Protein AF-A0A845GGS9-F1 (afdb_monomer_lite)

pLDDT: mean 72.27, std 14.3, range [38.59, 92.44]

Structure (mmCIF, N/CA/C/O backbone):
data_AF-A0A845GGS9-F1
#
_entry.id   AF-A0A845GGS9-F1
#
loop_
_atom_site.group_PDB
_atom_site.id
_atom_site.type_symbol
_atom_site.label_atom_id
_atom_site.label_alt_id
_atom_site.label_comp_id
_atom_site.label_asym_id
_atom_site.label_entity_id
_atom_site.label_seq_id
_atom_site.pdbx_PDB_ins_code
_atom_site.Cartn_x
_atom_site.Cartn_y
_atom_site.Cartn_z
_atom_site.occupancy
_atom_site.B_iso_or_equiv
_atom_site.auth_seq_id
_atom_site.auth_comp_id
_atom_site.auth_asym_id
_atom_site.auth_atom_id
_atom_site.pdbx_PDB_model_num
ATOM 1 N N . MET A 1 1 ? 10.760 19.715 -27.955 1.00 38.59 1 MET A N 1
ATOM 2 C CA . MET A 1 1 ? 10.304 18.318 -27.816 1.00 38.59 1 MET A CA 1
ATOM 3 C C . MET A 1 1 ? 10.612 17.946 -26.385 1.00 38.59 1 MET A C 1
ATOM 5 O O . MET A 1 1 ? 11.763 17.669 -26.078 1.00 38.59 1 MET A O 1
ATOM 9 N N . ASP A 1 2 ? 9.635 18.147 -25.508 1.00 42.06 2 ASP A N 1
ATOM 10 C CA . ASP A 1 2 ? 9.801 17.950 -24.070 1.00 42.06 2 ASP A CA 1
ATOM 11 C C . ASP A 1 2 ? 9.946 16.450 -23.818 1.00 42.06 2 ASP A C 1
ATOM 13 O O . ASP A 1 2 ? 9.104 15.661 -24.258 1.00 42.06 2 ASP A O 1
ATOM 17 N N . ALA A 1 3 ? 11.072 16.049 -23.231 1.00 43.12 3 ALA A N 1
ATOM 18 C CA . ALA A 1 3 ? 11.333 14.663 -22.901 1.00 43.12 3 ALA A CA 1
ATOM 19 C C . ALA A 1 3 ? 10.303 14.252 -21.851 1.00 43.12 3 ALA A C 1
ATOM 21 O O . ALA A 1 3 ? 10.441 14.592 -20.679 1.00 43.12 3 ALA A O 1
ATOM 22 N N . ALA A 1 4 ? 9.260 13.545 -22.291 1.00 51.38 4 ALA A N 1
ATOM 23 C CA . ALA A 1 4 ? 8.366 12.825 -21.408 1.00 51.38 4 ALA A CA 1
ATOM 24 C C . ALA A 1 4 ? 9.247 12.056 -20.421 1.00 51.38 4 ALA A C 1
ATOM 26 O O . ALA A 1 4 ? 9.958 11.127 -20.815 1.00 51.38 4 ALA A O 1
ATOM 27 N N . HIS A 1 5 ? 9.259 12.500 -19.164 1.00 45.62 5 HIS A N 1
ATOM 28 C CA . HIS A 1 5 ? 9.855 11.772 -18.061 1.00 45.62 5 HIS A CA 1
ATOM 29 C C . HIS A 1 5 ? 9.074 10.461 -17.953 1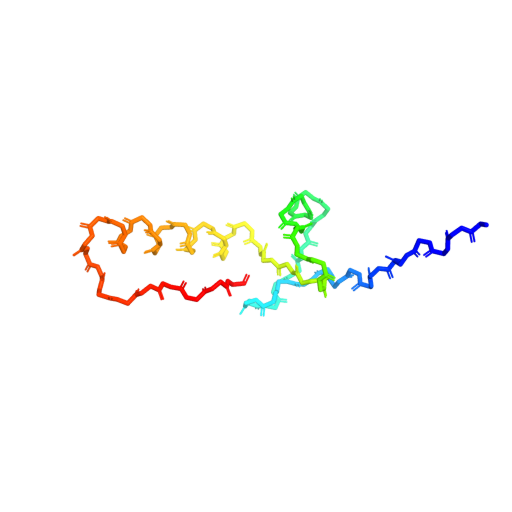.00 45.62 5 HIS A C 1
ATOM 31 O O . HIS A 1 5 ? 8.084 10.363 -17.234 1.00 45.62 5 HIS A O 1
ATOM 37 N N . LEU A 1 6 ? 9.478 9.464 -18.741 1.00 49.72 6 LEU A N 1
ATOM 38 C CA . LEU A 1 6 ? 9.039 8.088 -18.612 1.00 49.72 6 LEU A CA 1
ATOM 39 C C . LEU A 1 6 ? 9.634 7.609 -17.298 1.00 49.72 6 LEU A C 1
ATOM 41 O O . LEU A 1 6 ? 10.744 7.079 -17.254 1.00 49.72 6 LEU A O 1
ATOM 45 N N . ILE A 1 7 ? 8.928 7.890 -16.206 1.00 56.22 7 ILE A N 1
ATOM 46 C CA . ILE A 1 7 ? 9.279 7.347 -14.908 1.00 56.22 7 ILE A CA 1
ATOM 47 C C . ILE A 1 7 ? 9.288 5.827 -15.103 1.00 56.22 7 ILE A C 1
ATOM 49 O O . ILE A 1 7 ? 8.286 5.288 -15.583 1.00 56.22 7 ILE A O 1
ATOM 53 N N . PRO A 1 8 ? 10.403 5.129 -14.823 1.00 54.56 8 PRO A N 1
ATOM 54 C CA . PRO A 1 8 ? 10.477 3.691 -15.011 1.00 54.56 8 PRO A CA 1
ATOM 55 C C . PRO A 1 8 ? 9.438 3.031 -14.103 1.00 54.56 8 PRO A C 1
ATOM 57 O O . PRO A 1 8 ? 9.648 2.879 -12.900 1.00 54.56 8 PRO A O 1
ATOM 60 N N . MET A 1 9 ? 8.294 2.676 -14.690 1.00 57.31 9 MET A N 1
ATOM 61 C CA . MET A 1 9 ? 7.194 2.031 -13.989 1.00 57.31 9 MET A CA 1
ATOM 62 C C . MET A 1 9 ? 7.680 0.670 -13.517 1.00 57.31 9 MET A C 1
ATOM 64 O O . MET A 1 9 ? 7.972 -0.217 -14.321 1.00 57.31 9 MET A O 1
ATOM 68 N N . LYS A 1 10 ? 7.794 0.493 -12.202 1.00 65.31 10 LYS A N 1
ATOM 69 C CA . LYS A 1 10 ? 8.080 -0.824 -11.636 1.00 65.31 10 LYS A CA 1
ATOM 70 C C . LYS A 1 10 ? 6.782 -1.626 -11.664 1.00 65.31 10 LYS A C 1
ATOM 72 O O . LYS A 1 10 ? 5.849 -1.220 -10.973 1.00 65.31 10 LYS A O 1
ATOM 77 N N . PRO A 1 11 ? 6.690 -2.758 -12.387 1.00 70.75 11 PRO A N 1
ATOM 78 C CA . PRO A 1 11 ? 5.480 -3.583 -12.459 1.00 70.75 11 PRO A CA 1
ATOM 79 C C . PRO A 1 11 ? 5.317 -4.446 -11.196 1.00 70.75 11 PRO A C 1
ATOM 81 O O . PRO A 1 11 ? 4.948 -5.617 -11.259 1.00 70.75 11 PRO A O 1
ATOM 84 N N . THR A 1 12 ? 5.683 -3.904 -10.040 1.00 77.38 12 THR A N 1
ATOM 85 C CA . THR A 1 12 ? 5.740 -4.602 -8.760 1.00 77.38 12 THR A CA 1
ATOM 86 C C . THR A 1 12 ? 5.210 -3.686 -7.675 1.00 77.38 12 THR A C 1
ATOM 88 O O . THR A 1 12 ? 5.646 -2.538 -7.572 1.00 77.38 12 THR A O 1
ATOM 91 N N . CYS A 1 13 ? 4.322 -4.209 -6.841 1.00 78.00 13 CYS A N 1
ATOM 92 C CA . CYS A 1 13 ? 3.792 -3.518 -5.685 1.00 78.00 13 CYS A CA 1
ATOM 93 C C . CYS A 1 13 ? 4.927 -3.155 -4.727 1.00 78.00 13 CYS A C 1
ATOM 95 O O . CYS A 1 13 ? 5.703 -4.012 -4.309 1.00 78.00 13 CYS A O 1
ATOM 97 N N . ARG A 1 14 ? 4.994 -1.887 -4.334 1.00 76.81 14 ARG A N 1
ATOM 98 C CA . ARG A 1 14 ? 5.962 -1.373 -3.367 1.00 76.81 14 ARG A CA 1
ATOM 99 C C . ARG A 1 14 ? 5.814 -2.028 -1.995 1.00 76.81 14 ARG A C 1
ATOM 101 O O . ARG A 1 14 ? 6.816 -2.273 -1.335 1.00 76.81 14 ARG A O 1
ATOM 108 N N . SER A 1 15 ? 4.577 -2.305 -1.584 1.00 78.19 15 SER A N 1
ATOM 109 C CA . SER A 1 15 ? 4.272 -2.858 -0.263 1.00 78.19 15 SER A CA 1
ATOM 110 C C . SER A 1 15 ? 4.545 -4.356 -0.138 1.00 78.19 15 SER A C 1
ATOM 112 O O . SER A 1 15 ? 5.123 -4.780 0.857 1.00 78.19 15 SER A O 1
ATOM 114 N N . CYS A 1 16 ? 4.142 -5.173 -1.116 1.00 79.38 16 CYS A N 1
ATOM 115 C CA . CYS A 1 16 ? 4.254 -6.635 -1.014 1.00 79.38 16 CYS A CA 1
ATOM 116 C C . CYS A 1 16 ? 5.215 -7.275 -2.025 1.00 79.38 16 CYS A C 1
ATOM 118 O O . CYS A 1 16 ? 5.438 -8.481 -1.970 1.00 79.38 16 CYS A O 1
ATOM 120 N N . GLY A 1 17 ? 5.761 -6.508 -2.974 1.00 79.44 17 GLY A N 1
ATOM 121 C CA . GLY A 1 17 ? 6.599 -7.027 -4.061 1.00 79.44 17 GLY A CA 1
ATOM 122 C C . GLY A 1 17 ? 5.835 -7.826 -5.124 1.00 79.44 17 GLY A C 1
ATOM 123 O O . GLY A 1 17 ? 6.445 -8.302 -6.079 1.00 79.44 17 GLY A O 1
ATOM 124 N N . GLY A 1 18 ? 4.512 -7.977 -4.982 1.00 80.94 18 GLY A N 1
ATOM 125 C CA . GLY A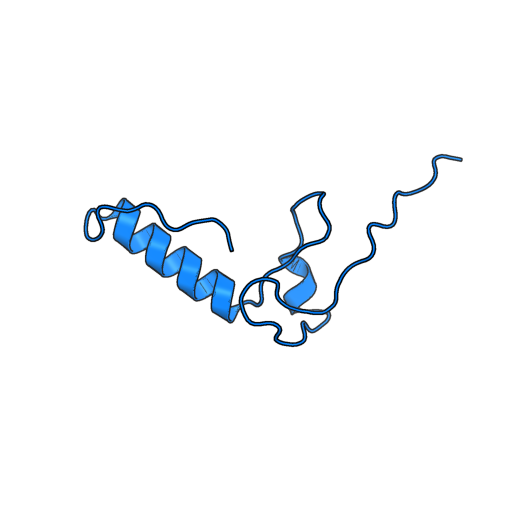 1 18 ? 3.666 -8.704 -5.927 1.00 80.94 18 GLY A CA 1
ATOM 126 C C . GLY A 1 18 ? 3.672 -8.062 -7.313 1.00 80.94 18 GLY A C 1
ATOM 127 O O . G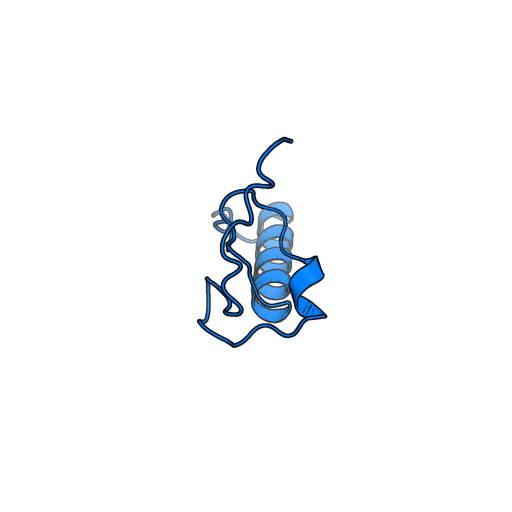LY A 1 18 ? 3.724 -6.840 -7.432 1.00 80.94 18 GLY A O 1
ATOM 128 N N . ARG A 1 19 ? 3.632 -8.877 -8.369 1.00 79.81 19 ARG A N 1
ATOM 129 C CA . ARG A 1 19 ? 3.615 -8.385 -9.751 1.00 79.81 19 ARG A CA 1
ATOM 130 C C . ARG A 1 19 ? 2.280 -7.703 -10.047 1.00 79.81 19 ARG A C 1
ATOM 132 O O . ARG A 1 19 ? 1.239 -8.307 -9.827 1.00 79.81 19 ARG A O 1
ATOM 139 N N . LEU A 1 20 ? 2.344 -6.480 -10.561 1.00 75.06 20 LEU A N 1
ATOM 140 C CA . LEU A 1 20 ? 1.186 -5.676 -10.934 1.00 75.06 20 LEU A CA 1
ATOM 141 C C . LEU A 1 20 ? 0.828 -5.936 -12.392 1.00 75.06 20 LEU A C 1
ATOM 143 O O . LEU A 1 20 ? 1.690 -5.924 -13.279 1.00 75.06 20 LEU A O 1
ATOM 147 N N . THR A 1 21 ? -0.446 -6.212 -12.627 1.00 73.06 21 THR A N 1
ATOM 148 C CA . THR A 1 21 ? -1.008 -6.328 -13.973 1.00 73.06 21 THR A CA 1
ATOM 149 C C . THR A 1 21 ? -1.300 -4.942 -14.553 1.00 73.06 21 THR A C 1
ATOM 151 O O . THR A 1 21 ? -1.397 -3.976 -13.806 1.00 73.06 21 THR A O 1
ATOM 154 N N . LEU A 1 22 ? -1.438 -4.826 -15.882 1.00 69.06 22 LEU A N 1
ATOM 155 C CA . LEU A 1 22 ? -1.801 -3.555 -16.546 1.00 69.06 22 LEU A CA 1
ATOM 156 C C . LEU A 1 22 ? -3.102 -2.958 -15.994 1.00 69.06 22 LEU A C 1
ATOM 158 O O . LEU A 1 22 ? -3.230 -1.743 -15.936 1.00 69.06 22 LEU A O 1
ATOM 162 N N . ASP A 1 23 ? -4.016 -3.811 -15.540 1.00 67.81 23 ASP A N 1
ATOM 163 C CA . ASP A 1 23 ? -5.279 -3.425 -14.910 1.00 67.81 23 ASP A CA 1
ATOM 164 C C . ASP A 1 23 ? -5.065 -2.809 -13.513 1.00 67.81 23 ASP A C 1
ATOM 166 O O . ASP A 1 23 ? -5.665 -1.807 -13.144 1.00 67.81 23 ASP A O 1
ATOM 170 N N . GLU A 1 24 ? -4.097 -3.314 -12.750 1.00 62.81 24 GLU A N 1
ATOM 171 C CA . GLU A 1 24 ? -3.702 -2.711 -11.472 1.00 62.81 24 GLU A CA 1
ATOM 172 C C . GLU A 1 24 ? -2.834 -1.457 -11.656 1.00 62.81 24 GLU A C 1
ATOM 174 O O . GLU A 1 24 ? -2.591 -0.725 -10.695 1.00 62.81 24 GLU A O 1
ATOM 179 N N . MET A 1 25 ? -2.378 -1.174 -12.885 1.00 62.16 25 MET A N 1
ATOM 180 C CA . MET A 1 25 ? -1.572 0.013 -13.163 1.00 62.16 25 MET A CA 1
ATOM 181 C C . MET A 1 25 ? -2.365 1.326 -13.127 1.00 62.16 25 MET A C 1
ATOM 183 O O . MET A 1 25 ? -1.766 2.396 -13.075 1.00 62.16 25 MET A O 1
ATOM 187 N N . HIS A 1 26 ? -3.699 1.275 -13.081 1.00 60.19 26 HIS A N 1
ATOM 188 C CA . HIS A 1 26 ? -4.544 2.466 -12.952 1.00 60.19 26 HIS A CA 1
ATOM 189 C C . HIS A 1 26 ? -4.419 3.170 -11.586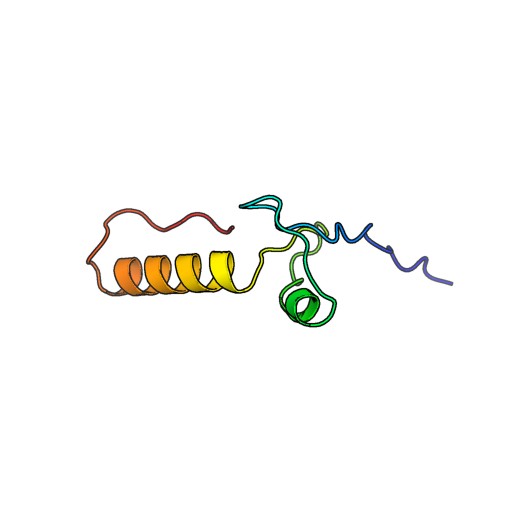 1.00 60.19 26 HIS A C 1
ATOM 191 O O . HIS A 1 26 ? -4.740 4.350 -11.484 1.00 60.19 26 HIS A O 1
ATOM 197 N N . TYR A 1 27 ? -3.896 2.484 -10.563 1.00 55.34 27 TYR A N 1
ATOM 198 C CA . TYR A 1 27 ? -3.633 3.044 -9.229 1.00 55.34 27 TYR A CA 1
ATOM 199 C C . TYR A 1 27 ? -2.285 3.789 -9.120 1.00 55.34 27 TYR A C 1
ATOM 201 O O . TYR A 1 27 ? -1.929 4.304 -8.058 1.00 55.34 27 TYR A O 1
ATOM 209 N N . TYR A 1 28 ? -1.512 3.860 -10.211 1.00 56.56 28 TYR A N 1
ATOM 210 C CA . TYR A 1 28 ? -0.239 4.581 -10.276 1.00 56.56 28 TYR A CA 1
ATOM 211 C C . TYR A 1 28 ? -0.482 6.084 -10.448 1.00 56.56 28 TYR A C 1
ATOM 213 O O . TYR A 1 28 ? -0.381 6.612 -11.552 1.00 56.56 28 TYR A O 1
ATOM 221 N N . ASP A 1 29 ? -0.746 6.796 -9.359 1.00 56.09 29 ASP A N 1
ATOM 222 C CA . ASP A 1 29 ? -0.626 8.257 -9.355 1.00 56.09 29 ASP A CA 1
ATOM 223 C C . ASP A 1 29 ? 0.134 8.730 -8.120 1.00 56.09 29 ASP A C 1
ATOM 225 O O . ASP A 1 29 ? -0.428 9.203 -7.136 1.00 56.09 29 ASP A O 1
ATOM 229 N N . GLN A 1 30 ? 1.452 8.542 -8.157 1.00 55.12 30 GLN A N 1
ATOM 230 C CA . GLN A 1 30 ? 2.405 9.368 -7.422 1.00 55.12 30 GLN A CA 1
ATOM 231 C C . GLN A 1 30 ? 3.622 9.528 -8.332 1.00 55.12 30 GLN A C 1
ATOM 233 O O . GLN A 1 30 ? 4.177 8.530 -8.795 1.00 55.12 30 GLN A O 1
ATOM 238 N N . GLY A 1 31 ? 4.031 10.769 -8.610 1.00 54.47 31 GLY A N 1
ATOM 239 C CA . GLY A 1 31 ? 5.120 11.148 -9.530 1.00 54.47 31 GLY A CA 1
ATOM 240 C C . GLY A 1 31 ? 6.519 10.570 -9.237 1.00 54.47 31 GLY A C 1
ATOM 241 O O . GLY A 1 31 ? 7.491 11.014 -9.836 1.00 54.47 31 GLY A O 1
ATOM 242 N N . ASP A 1 32 ? 6.617 9.573 -8.355 1.00 57.00 32 ASP A N 1
ATOM 243 C CA . ASP A 1 32 ? 7.792 8.766 -8.014 1.00 57.00 32 ASP A CA 1
ATOM 244 C C . ASP A 1 32 ? 7.826 7.394 -8.729 1.00 57.00 32 ASP A C 1
ATOM 246 O O . ASP A 1 32 ? 8.800 6.649 -8.603 1.00 57.00 32 ASP A O 1
ATOM 250 N N . GLY A 1 33 ? 6.774 7.020 -9.474 1.00 59.75 33 GLY A N 1
ATOM 251 C CA . GLY A 1 33 ? 6.726 5.762 -10.243 1.00 59.75 33 GLY A CA 1
ATOM 252 C C . GLY A 1 33 ? 6.562 4.499 -9.399 1.00 59.75 33 GLY A C 1
ATOM 253 O O . GLY A 1 33 ? 6.869 3.392 -9.854 1.00 59.75 33 GLY A O 1
ATOM 254 N N . THR A 1 34 ? 6.112 4.660 -8.157 1.00 63.69 34 THR A N 1
ATOM 255 C CA . THR A 1 34 ? 5.759 3.567 -7.253 1.00 63.69 34 THR A CA 1
ATOM 256 C C . THR A 1 34 ? 4.269 3.265 -7.335 1.00 63.69 34 THR A C 1
ATOM 258 O O . THR A 1 34 ? 3.455 4.151 -7.581 1.00 63.69 34 THR A O 1
ATOM 261 N N . ALA A 1 35 ? 3.910 2.006 -7.097 1.00 71.56 35 ALA A N 1
ATOM 262 C CA . ALA A 1 35 ? 2.515 1.604 -7.010 1.00 71.56 35 ALA A CA 1
ATOM 263 C C . ALA A 1 35 ? 2.268 0.495 -6.023 1.00 71.56 35 ALA A C 1
ATOM 265 O O . ALA A 1 35 ? 3.173 -0.258 -5.654 1.00 71.56 35 ALA A O 1
ATOM 266 N N . SER A 1 36 ? 0.999 0.375 -5.668 1.00 74.56 36 SER A N 1
ATOM 267 C CA . SER A 1 36 ? 0.478 -0.635 -4.773 1.00 74.56 36 SER A CA 1
ATOM 268 C C . SER A 1 36 ? -0.554 -1.492 -5.496 1.00 74.56 36 SER A C 1
ATOM 270 O O . SER A 1 36 ? -1.294 -0.995 -6.336 1.00 74.56 36 SER A O 1
ATOM 272 N N . CYS A 1 37 ? -0.573 -2.798 -5.212 1.00 78.25 37 CYS A N 1
ATOM 273 C CA . CYS A 1 37 ? -1.598 -3.681 -5.770 1.00 78.25 37 CYS A CA 1
ATOM 274 C C . CYS A 1 37 ? -2.956 -3.365 -5.158 1.00 78.25 37 CYS A C 1
ATOM 276 O O . CYS A 1 37 ? -3.022 -2.894 -4.017 1.00 78.25 37 CYS A O 1
ATOM 278 N N . GLY A 1 38 ? -4.032 -3.714 -5.867 1.00 76.06 38 GLY A N 1
ATOM 279 C CA . GLY A 1 38 ? -5.398 -3.454 -5.403 1.00 76.06 38 GLY A CA 1
ATOM 280 C C . GLY A 1 38 ? -5.679 -4.057 -4.024 1.00 76.06 38 GLY A C 1
ATOM 281 O O . GLY A 1 38 ? -6.421 -3.484 -3.233 1.00 76.06 38 GLY A O 1
ATOM 282 N N . ARG A 1 39 ? -5.012 -5.166 -3.673 1.00 82.62 39 ARG A N 1
ATOM 283 C CA . ARG A 1 39 ? -5.068 -5.740 -2.321 1.00 82.62 39 ARG A CA 1
ATOM 284 C C . ARG A 1 39 ? -4.449 -4.821 -1.266 1.00 82.62 39 ARG A C 1
ATOM 286 O O . ARG A 1 39 ? -5.102 -4.527 -0.273 1.00 82.62 39 ARG A O 1
ATOM 293 N N . CYS A 1 40 ? -3.199 -4.393 -1.452 1.00 80.69 40 CYS A N 1
ATOM 294 C CA . CYS A 1 40 ? -2.532 -3.516 -0.487 1.00 80.69 40 CYS A CA 1
ATOM 295 C C . CYS A 1 40 ? -3.232 -2.159 -0.390 1.00 80.69 40 CYS A C 1
ATOM 297 O O . CYS A 1 40 ? -3.292 -1.587 0.695 1.00 80.69 40 CYS A O 1
ATOM 299 N N . GLU A 1 41 ? -3.781 -1.670 -1.500 1.00 80.69 41 GLU A N 1
ATOM 300 C CA . GLU A 1 41 ? -4.587 -0.458 -1.503 1.00 80.69 41 GLU A CA 1
ATOM 301 C C . GLU A 1 41 ? -5.908 -0.651 -0.752 1.00 80.69 41 GLU A C 1
ATOM 303 O O . GLU A 1 41 ? -6.234 0.165 0.101 1.00 80.69 41 GLU A O 1
ATOM 308 N N . SER A 1 42 ? -6.618 -1.760 -0.978 1.00 84.12 42 SER A N 1
ATOM 309 C CA . SER A 1 42 ? -7.849 -2.087 -0.244 1.00 84.12 42 SER A CA 1
ATOM 310 C C . SER A 1 42 ? -7.599 -2.215 1.260 1.00 84.12 42 SER A C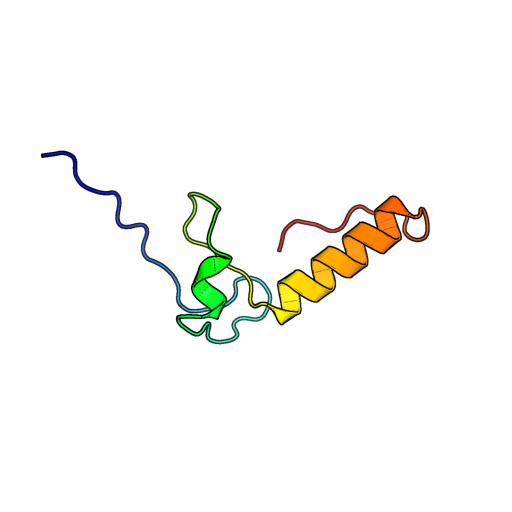 1
ATOM 312 O O . SER A 1 42 ? -8.372 -1.684 2.052 1.00 84.12 42 SER A O 1
ATOM 314 N N . GLU A 1 43 ? -6.501 -2.865 1.666 1.00 86.50 43 GLU A N 1
ATOM 315 C CA . GLU A 1 43 ? -6.080 -2.928 3.073 1.00 86.50 43 GLU A CA 1
ATOM 316 C C . GLU A 1 43 ? -5.816 -1.524 3.631 1.00 86.50 43 GLU A C 1
ATOM 318 O O . GLU A 1 43 ? -6.305 -1.189 4.704 1.00 86.50 43 GLU A O 1
ATOM 323 N N . TRP A 1 44 ? -5.113 -0.668 2.885 1.00 86.12 44 TRP A N 1
ATOM 324 C CA . TRP A 1 44 ? -4.867 0.709 3.311 1.00 86.12 44 TRP A CA 1
ATOM 325 C C . TRP A 1 44 ? -6.152 1.546 3.388 1.00 86.12 44 TRP A C 1
ATOM 327 O O . TRP A 1 44 ? -6.311 2.326 4.324 1.00 86.12 44 TRP A O 1
ATOM 337 N N . MET A 1 45 ? -7.092 1.383 2.453 1.00 85.69 45 MET A N 1
ATOM 338 C CA . MET A 1 45 ? -8.395 2.053 2.504 1.00 85.69 45 MET A CA 1
ATOM 339 C C . MET A 1 45 ? -9.215 1.602 3.712 1.00 85.69 45 MET A C 1
ATOM 341 O O . MET A 1 45 ? -9.865 2.432 4.347 1.00 85.69 45 MET A O 1
ATOM 345 N N . GLN A 1 46 ? -9.168 0.311 4.046 1.00 89.06 46 GLN A N 1
ATOM 346 C CA . GLN A 1 46 ? -9.797 -0.239 5.242 1.00 89.06 46 GLN A CA 1
ATOM 347 C C . GLN A 1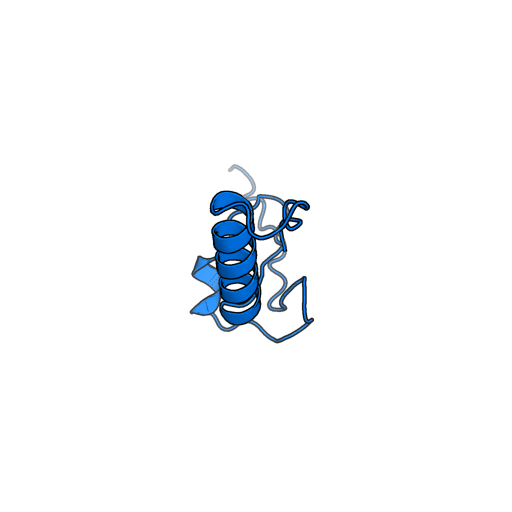 46 ? -9.151 0.355 6.501 1.00 89.06 46 GLN A C 1
ATOM 349 O O . GLN A 1 46 ? -9.856 0.930 7.325 1.00 89.06 46 GLN A O 1
ATOM 354 N N . ASP A 1 47 ? -7.818 0.337 6.590 1.00 88.50 47 ASP A N 1
ATOM 355 C CA . ASP A 1 47 ? -7.066 0.942 7.695 1.00 88.50 47 ASP A CA 1
ATOM 356 C C . ASP A 1 47 ? -7.398 2.443 7.843 1.00 88.50 47 ASP A C 1
ATOM 358 O O . ASP A 1 47 ? -7.557 2.953 8.954 1.00 88.50 47 ASP A O 1
ATOM 362 N N . MET A 1 48 ? -7.540 3.163 6.724 1.00 88.69 48 MET A N 1
ATOM 363 C CA . MET A 1 48 ? -7.931 4.577 6.689 1.00 88.69 48 MET A CA 1
ATOM 364 C C . MET A 1 48 ? -9.368 4.785 7.160 1.00 88.69 48 MET A C 1
ATOM 366 O O . MET A 1 48 ? -9.646 5.758 7.862 1.00 88.69 48 MET A O 1
ATOM 370 N N . ALA A 1 49 ? -10.288 3.901 6.775 1.00 90.38 49 ALA A N 1
ATOM 371 C CA . ALA A 1 49 ? -11.674 3.945 7.220 1.00 90.38 49 ALA A CA 1
ATOM 372 C C . ALA A 1 49 ? -11.777 3.681 8.727 1.00 90.38 49 ALA A C 1
ATOM 374 O O . ALA A 1 49 ? -12.496 4.401 9.418 1.00 90.38 49 ALA A O 1
ATOM 375 N N . ASP A 1 50 ? -11.026 2.711 9.251 1.00 91.88 50 ASP A N 1
ATOM 376 C CA . ASP A 1 50 ? -10.971 2.407 10.679 1.00 91.88 50 ASP A CA 1
ATOM 377 C C . ASP A 1 50 ? -10.297 3.539 11.482 1.00 91.88 50 ASP A C 1
ATOM 379 O O . ASP A 1 50 ? -10.808 3.909 12.542 1.00 91.88 50 ASP A O 1
ATOM 383 N N . TRP A 1 51 ? -9.242 4.175 10.957 1.00 91.69 51 TRP A N 1
ATOM 384 C CA . TRP A 1 51 ? -8.660 5.393 11.544 1.00 91.69 51 TRP A CA 1
ATOM 385 C C . TRP A 1 51 ? -9.665 6.551 11.563 1.00 91.69 51 TRP A C 1
ATOM 387 O O . TRP A 1 51 ? -9.897 7.170 12.600 1.00 91.69 51 TRP A O 1
ATOM 397 N N . LYS A 1 52 ? -10.342 6.811 10.437 1.00 88.81 52 LYS A N 1
ATOM 398 C CA . LYS A 1 52 ? -11.355 7.873 10.322 1.00 88.81 52 LYS A CA 1
ATOM 399 C C . LYS A 1 52 ? -12.571 7.621 11.219 1.00 88.81 52 LYS A C 1
ATOM 401 O O . LYS A 1 52 ? -13.199 8.571 11.679 1.00 88.81 52 LYS A O 1
ATOM 406 N N . ALA A 1 53 ? -12.894 6.357 11.473 1.00 92.44 53 ALA A N 1
ATOM 407 C CA . ALA A 1 53 ? -13.933 5.942 12.408 1.00 92.44 53 ALA A CA 1
ATOM 408 C C . ALA A 1 53 ? -13.485 5.989 13.883 1.00 92.44 53 ALA A C 1
ATOM 410 O O . ALA A 1 53 ? -14.286 5.671 14.759 1.00 92.44 53 ALA A O 1
ATOM 411 N N . GLY A 1 54 ? -12.230 6.356 14.172 1.00 89.88 54 GLY A N 1
ATOM 412 C CA . GLY A 1 54 ? -11.683 6.416 15.530 1.00 89.88 54 GLY A CA 1
ATOM 413 C C . GLY A 1 54 ? -11.433 5.046 16.165 1.00 89.88 54 GLY A C 1
ATOM 414 O O . GLY A 1 54 ? -11.307 4.948 17.382 1.00 89.88 54 GLY A O 1
ATOM 415 N N . LYS A 1 55 ? -11.381 3.973 15.367 1.00 90.75 55 LYS A N 1
ATOM 416 C CA . LYS A 1 55 ? -11.080 2.617 15.854 1.00 90.75 55 LYS A CA 1
ATOM 417 C C . LYS A 1 55 ? -9.583 2.359 15.988 1.00 90.75 55 LYS A C 1
ATOM 419 O O . LYS A 1 55 ? -9.185 1.452 16.716 1.00 90.75 55 LYS A O 1
ATOM 424 N N . THR A 1 56 ? -8.757 3.134 15.288 1.00 82.69 56 THR A N 1
ATOM 425 C CA . THR A 1 56 ? -7.299 3.093 15.406 1.00 82.69 56 THR A CA 1
ATOM 426 C C . THR A 1 56 ? -6.774 4.499 15.679 1.00 82.69 56 THR A C 1
ATOM 428 O O . THR A 1 56 ? -7.236 5.475 15.095 1.00 82.69 56 THR A O 1
ATOM 431 N N . ASP A 1 57 ? -5.800 4.605 16.581 1.00 82.56 57 ASP A N 1
ATOM 432 C CA . ASP A 1 57 ? -5.199 5.893 16.966 1.00 82.56 57 ASP A CA 1
ATOM 433 C C . ASP A 1 57 ? -4.110 6.340 15.968 1.00 82.56 57 ASP A C 1
ATOM 435 O O . ASP A 1 57 ? -3.730 7.506 15.885 1.00 82.56 57 ASP A O 1
ATOM 439 N N . LYS A 1 58 ? -3.600 5.394 15.168 1.00 84.38 58 LYS A N 1
ATOM 440 C CA . LYS A 1 58 ? -2.486 5.611 14.241 1.00 84.38 58 LYS A CA 1
ATOM 441 C C . LYS A 1 58 ? -2.974 5.681 12.801 1.00 84.38 58 LYS A C 1
ATOM 443 O O . LYS A 1 58 ? -3.488 4.697 12.277 1.00 84.38 58 LYS A O 1
ATOM 448 N N . MET A 1 59 ? -2.725 6.820 12.153 1.00 84.12 59 MET A N 1
ATOM 449 C CA . MET A 1 59 ? -2.966 6.990 10.720 1.00 84.12 59 MET A CA 1
ATOM 450 C C . MET A 1 59 ? -2.082 6.014 9.925 1.00 84.12 59 MET A C 1
ATOM 452 O O . MET A 1 59 ? -0.859 6.021 10.115 1.00 84.12 59 MET A O 1
ATOM 456 N N . PRO A 1 60 ? -2.654 5.180 9.039 1.00 81.62 60 PRO A N 1
ATOM 457 C CA . PRO A 1 60 ? -1.874 4.223 8.268 1.00 81.62 60 PRO A CA 1
ATOM 458 C C . PRO A 1 60 ? -0.973 4.945 7.250 1.00 81.62 60 PRO A C 1
ATOM 460 O O . PRO A 1 60 ? -1.437 5.838 6.530 1.00 81.62 60 PRO A O 1
ATOM 463 N N . PRO A 1 61 ? 0.317 4.570 7.145 1.00 77.62 61 PRO A N 1
ATOM 464 C CA . PRO A 1 61 ? 1.227 5.170 6.178 1.00 77.62 61 PRO A CA 1
ATOM 465 C C . PRO A 1 61 ? 0.780 4.844 4.751 1.00 77.62 61 PRO A C 1
ATOM 467 O O . PRO A 1 61 ? 0.289 3.748 4.480 1.00 77.62 61 PRO A O 1
ATOM 470 N N . ARG A 1 62 ? 0.969 5.791 3.828 1.00 70.31 62 ARG A N 1
ATOM 471 C CA . ARG A 1 62 ? 0.674 5.583 2.403 1.00 70.31 62 ARG A CA 1
ATOM 472 C C . ARG A 1 62 ? 1.543 4.437 1.860 1.00 70.31 62 ARG A C 1
ATOM 474 O O . ARG A 1 62 ? 2.765 4.483 2.018 1.00 70.31 62 ARG A O 1
ATOM 481 N N . ARG A 1 63 ? 0.900 3.428 1.264 1.00 68.25 63 ARG A N 1
ATOM 482 C CA . ARG A 1 63 ? 1.515 2.177 0.789 1.00 68.25 63 ARG A CA 1
ATOM 483 C C . ARG A 1 63 ? 2.105 2.280 -0.611 1.00 68.25 63 ARG A C 1
ATOM 485 O O . ARG A 1 63 ? 1.403 2.782 -1.513 1.00 68.25 63 ARG A O 1
#

Foldseek 3Di:
DDPPPPQPQDQAAPPPRHGHDPVQCVQPPDPNNHHHGPVVVVVLVVQQVCVVVVVDVDRDDDD

Radius of gyration: 14.2 Å; chains: 1; bounding box: 25×27×45 Å

Organism: NCBI:txid2692166

Secondary structure (DSSP, 8-state):
----------SB-TTT-PBPPTTGGGG--STT-----HHHHHHHHHHHHHHHTTS-SSPPPP-

Sequence (63 aa):
MDAAHLIPMKPTCRSCGGRLTLDEMHYYDQGDGTASCGRCESEWMQDMADWKAGKTDKMPPRR